Protein AF-A0A660VGG2-F1 (afdb_monomer_lite)

pLDDT: mean 87.64, std 9.91, range [48.59, 97.25]

Sequence (78 aa):
MGRCKRTRNLEVHHKDRSKGATLSNAEVLCPLCHEATRSYGKPGPTPPPFSKEVKEKALRRAGHRCECTRKSCPHNAL

Foldseek 3Di:
DDAQADLPQKWWDACDQVDAQALVRTFIAHPQQVCVDPCPPPDDHGHDDHDPVSGVVNCVVCVSGHPDPDCVRVRNPD

Structure (mmCIF, N/CA/C/O backbone):
data_AF-A0A660VGG2-F1
#
_entry.id   AF-A0A660VGG2-F1
#
loop_
_atom_site.group_PDB
_atom_site.id
_atom_site.type_symbol
_atom_site.label_atom_id
_atom_site.label_alt_id
_atom_site.label_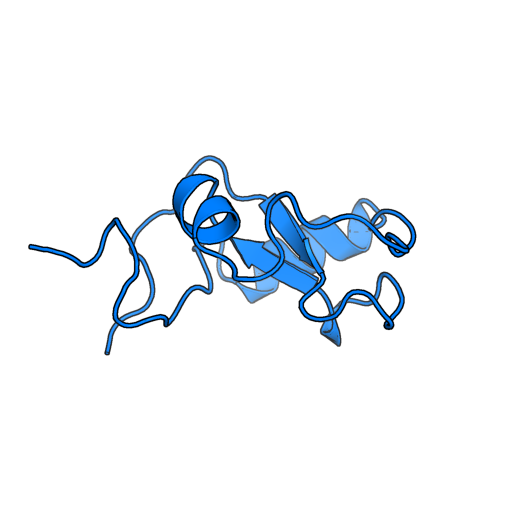comp_id
_atom_site.label_asym_id
_atom_site.label_entity_id
_atom_site.label_seq_id
_atom_site.pdbx_PDB_ins_code
_atom_site.Cartn_x
_atom_site.Cartn_y
_atom_site.Cartn_z
_atom_site.occupancy
_atom_site.B_iso_or_equiv
_atom_site.auth_seq_id
_atom_site.auth_comp_id
_atom_site.auth_asym_id
_atom_site.auth_atom_id
_atom_site.pdbx_PDB_model_num
ATOM 1 N N . MET A 1 1 ? -19.012 -0.016 -0.321 1.00 53.91 1 MET A N 1
ATOM 2 C CA . MET A 1 1 ? -17.809 -0.864 -0.133 1.00 53.91 1 MET A CA 1
ATOM 3 C C . MET A 1 1 ? -16.865 -0.150 0.826 1.00 53.91 1 MET A C 1
ATOM 5 O O . MET A 1 1 ? -16.466 0.966 0.526 1.00 53.91 1 MET A O 1
ATOM 9 N N . GLY A 1 2 ? -16.577 -0.727 1.995 1.00 65.31 2 GLY A N 1
ATOM 10 C CA . GLY A 1 2 ? -15.691 -0.117 2.995 1.00 65.31 2 GLY A CA 1
ATOM 11 C C . GLY A 1 2 ? -14.230 -0.530 2.804 1.00 65.31 2 GLY A C 1
ATOM 12 O O . GLY A 1 2 ? -13.958 -1.625 2.320 1.00 65.31 2 GLY A O 1
ATOM 13 N N . ARG A 1 3 ? -13.292 0.341 3.196 1.00 76.62 3 ARG A N 1
ATOM 14 C CA . ARG A 1 3 ? -11.873 -0.029 3.332 1.00 76.62 3 ARG A CA 1
ATOM 15 C C . ARG A 1 3 ? -11.716 -1.128 4.383 1.00 76.62 3 ARG A C 1
ATOM 17 O O . ARG A 1 3 ? -12.461 -1.156 5.366 1.00 76.62 3 ARG A O 1
ATOM 24 N N . CYS A 1 4 ? -10.709 -1.980 4.208 1.00 84.25 4 CYS A N 1
ATOM 25 C CA . CYS A 1 4 ? -10.309 -2.943 5.232 1.00 84.25 4 CYS A CA 1
ATOM 26 C C . CYS A 1 4 ? -10.109 -2.240 6.593 1.00 84.25 4 CYS A C 1
ATOM 28 O O . CYS A 1 4 ? -9.505 -1.170 6.684 1.00 84.25 4 CYS A O 1
ATOM 30 N N . LYS A 1 5 ? -10.625 -2.838 7.675 1.00 82.31 5 LYS A N 1
ATOM 31 C CA . LYS A 1 5 ? -10.578 -2.252 9.028 1.00 82.31 5 LYS A CA 1
ATOM 32 C C . LYS A 1 5 ? -9.244 -2.482 9.757 1.00 82.31 5 LYS A C 1
ATOM 34 O O . LYS A 1 5 ? -9.085 -2.012 10.878 1.00 82.31 5 LYS A O 1
ATOM 39 N N . ARG A 1 6 ? -8.281 -3.185 9.148 1.00 83.81 6 ARG A N 1
ATOM 40 C CA . ARG A 1 6 ? -6.964 -3.442 9.751 1.00 83.81 6 ARG A CA 1
ATOM 41 C C . ARG A 1 6 ? -6.134 -2.156 9.843 1.00 83.81 6 ARG A C 1
ATOM 43 O O . ARG A 1 6 ? -5.970 -1.436 8.859 1.00 83.81 6 ARG A O 1
ATOM 50 N N . THR A 1 7 ? -5.583 -1.929 11.031 1.00 85.75 7 THR A N 1
ATOM 51 C CA . THR A 1 7 ? -4.719 -0.790 11.394 1.00 85.75 7 THR A CA 1
ATOM 52 C C . THR A 1 7 ? -3.325 -1.215 11.866 1.00 85.75 7 THR A C 1
ATOM 54 O O . THR A 1 7 ? -2.472 -0.368 12.097 1.00 85.75 7 THR A O 1
ATOM 57 N N . ARG A 1 8 ? -3.079 -2.522 12.037 1.00 85.44 8 ARG A N 1
ATOM 58 C CA . ARG A 1 8 ? -1.823 -3.085 12.564 1.00 85.44 8 ARG A CA 1
ATOM 59 C C . ARG A 1 8 ? -1.071 -3.860 11.485 1.00 85.44 8 ARG A C 1
ATOM 61 O O . ARG A 1 8 ? -1.711 -4.393 10.577 1.00 85.44 8 ARG A O 1
ATOM 68 N N . ASN A 1 9 ? 0.253 -3.955 11.640 1.00 89.81 9 ASN A N 1
ATOM 69 C CA . ASN A 1 9 ? 1.176 -4.631 10.715 1.00 89.81 9 ASN A CA 1
ATOM 70 C C . ASN A 1 9 ? 0.996 -4.147 9.269 1.00 89.81 9 ASN 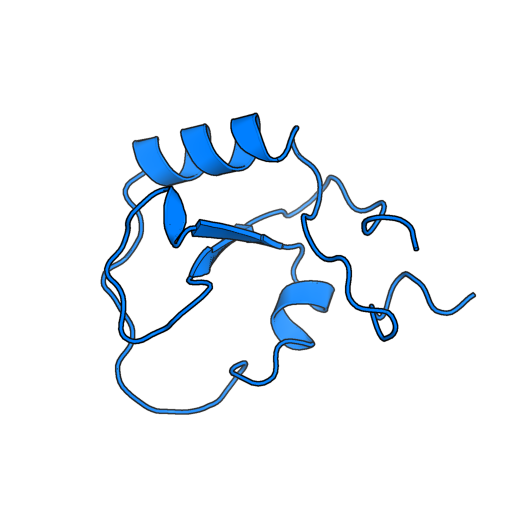A C 1
ATOM 72 O O . ASN A 1 9 ? 0.898 -4.943 8.343 1.00 89.81 9 ASN A O 1
ATOM 76 N N . LEU A 1 10 ? 0.842 -2.834 9.097 1.00 93.38 10 LEU A N 1
ATOM 77 C CA . LEU A 1 10 ? 0.682 -2.225 7.785 1.00 93.38 10 LEU A CA 1
ATOM 78 C C . LEU A 1 10 ? 2.046 -2.015 7.143 1.00 93.38 10 LEU A C 1
ATOM 80 O O . LEU A 1 10 ? 2.955 -1.478 7.775 1.00 93.38 10 LEU A O 1
ATOM 84 N N . GLU A 1 11 ? 2.146 -2.372 5.873 1.00 94.56 11 GLU A N 1
ATOM 85 C CA . GLU A 1 11 ? 3.349 -2.212 5.074 1.00 94.56 11 GLU A CA 1
ATOM 86 C C . GLU A 1 11 ? 3.043 -1.464 3.778 1.00 94.56 11 GLU A C 1
ATOM 88 O O . GLU A 1 11 ? 1.901 -1.382 3.316 1.00 94.56 11 GLU A O 1
ATOM 93 N N . VAL A 1 12 ? 4.087 -0.849 3.223 1.00 95.44 12 VAL A N 1
ATOM 94 C CA . VAL A 1 12 ? 3.992 -0.018 2.025 1.00 95.44 12 VAL A CA 1
ATOM 95 C C . VAL A 1 12 ? 4.484 -0.815 0.831 1.00 95.44 12 VAL A C 1
ATOM 97 O O . VAL A 1 12 ? 5.646 -1.217 0.775 1.00 95.44 12 VAL A O 1
ATOM 100 N N . HIS A 1 13 ? 3.595 -0.998 -0.134 1.00 94.19 13 HIS A N 1
ATOM 101 C CA . HIS A 1 13 ? 3.814 -1.799 -1.327 1.00 94.19 13 HIS A CA 1
ATOM 102 C C . HIS A 1 13 ? 3.672 -0.955 -2.587 1.00 94.19 13 HIS A C 1
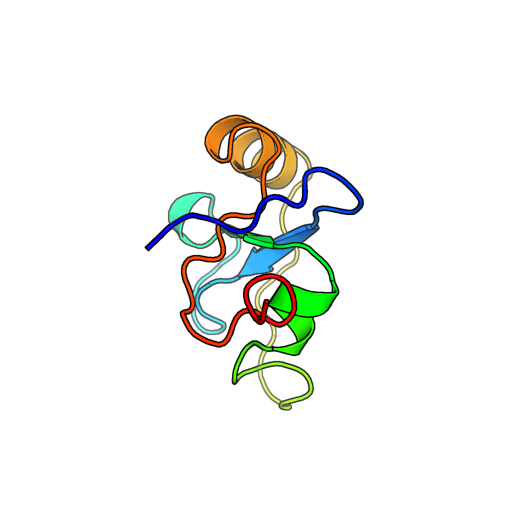ATOM 104 O O . HIS A 1 13 ? 3.085 0.127 -2.581 1.00 94.19 13 HIS A O 1
ATOM 110 N N . HIS A 1 14 ? 4.232 -1.455 -3.681 1.00 93.81 14 HIS A N 1
ATOM 111 C CA . HIS A 1 14 ? 4.089 -0.834 -4.988 1.00 93.81 14 HIS A CA 1
ATOM 112 C C . HIS A 1 14 ? 2.735 -1.227 -5.591 1.00 93.81 14 HIS A C 1
ATOM 114 O O . HIS A 1 14 ? 2.402 -2.410 -5.634 1.00 93.81 14 HIS A O 1
ATOM 120 N N . LYS A 1 15 ? 1.968 -0.251 -6.085 1.00 91.69 15 LYS A N 1
ATOM 121 C CA . LYS A 1 15 ? 0.740 -0.487 -6.864 1.00 91.69 15 LYS A CA 1
ATOM 122 C C . LYS A 1 15 ? 1.061 -1.129 -8.204 1.00 91.69 15 LYS A C 1
ATOM 124 O O . LYS A 1 15 ? 0.319 -1.981 -8.682 1.00 91.69 15 LYS A O 1
ATOM 129 N N . ASP A 1 16 ? 2.162 -0.687 -8.801 1.00 89.19 16 ASP A N 1
ATOM 130 C CA . ASP A 1 16 ? 2.656 -1.148 -10.083 1.00 89.19 16 ASP A CA 1
ATOM 131 C C . ASP A 1 16 ? 4.155 -1.453 -9.995 1.00 89.19 16 ASP A C 1
ATOM 133 O O . ASP A 1 16 ? 4.948 -0.653 -9.491 1.00 89.19 16 ASP A O 1
ATOM 137 N N . ARG A 1 17 ? 4.529 -2.632 -10.492 1.00 88.50 17 ARG A N 1
ATOM 138 C CA . ARG A 1 17 ? 5.902 -3.152 -10.463 1.00 88.50 17 ARG A CA 1
ATOM 139 C C . ARG A 1 17 ? 6.836 -2.501 -11.488 1.00 88.50 17 ARG A C 1
ATOM 141 O O . ARG A 1 17 ? 8.047 -2.601 -11.344 1.00 88.50 17 ARG A O 1
ATOM 148 N N . SER A 1 18 ? 6.281 -1.870 -12.518 1.00 86.31 18 SER A N 1
ATOM 149 C CA . SER A 1 18 ? 7.022 -1.194 -13.586 1.00 86.31 18 SER A CA 1
ATOM 150 C C . SER A 1 18 ? 7.324 0.265 -13.231 1.00 86.31 18 SER A C 1
ATOM 152 O O . SER A 1 18 ? 8.123 0.916 -13.900 1.00 86.31 18 SER A O 1
ATOM 154 N N . LYS A 1 19 ? 6.692 0.797 -12.177 1.00 87.44 19 LYS A N 1
ATOM 155 C CA . LYS A 1 19 ? 6.906 2.156 -11.670 1.00 87.44 19 LYS A CA 1
ATOM 156 C C . LYS A 1 19 ? 7.891 2.170 -10.501 1.00 87.44 19 LYS A C 1
ATOM 158 O O . LYS A 1 19 ? 7.942 1.246 -9.699 1.00 87.44 19 LYS A O 1
ATOM 163 N N . GLY A 1 20 ? 8.627 3.271 -10.361 1.00 90.38 20 GLY A N 1
ATOM 164 C CA . GLY A 1 20 ? 9.581 3.463 -9.265 1.00 90.38 20 GLY A CA 1
ATOM 165 C C . GLY A 1 20 ? 8.944 3.646 -7.879 1.00 90.38 20 GLY A C 1
ATOM 166 O O . GLY A 1 20 ? 7.718 3.689 -7.716 1.00 90.38 20 GLY A O 1
ATOM 167 N N . ALA A 1 21 ? 9.809 3.825 -6.882 1.00 92.75 21 ALA A N 1
ATOM 168 C CA . ALA A 1 21 ? 9.477 3.946 -5.462 1.00 92.75 21 ALA A CA 1
ATOM 169 C C . ALA A 1 21 ? 8.948 5.343 -5.061 1.00 92.75 21 ALA A C 1
ATOM 171 O O . ALA A 1 21 ? 9.481 6.009 -4.175 1.00 92.75 21 ALA A O 1
ATOM 172 N N . THR A 1 22 ? 7.893 5.814 -5.728 1.00 94.69 22 THR A N 1
ATOM 173 C CA . THR A 1 22 ? 7.273 7.130 -5.475 1.00 94.69 22 THR A CA 1
ATOM 174 C C . THR A 1 22 ? 6.038 7.026 -4.583 1.00 94.69 22 THR A C 1
ATOM 176 O O . THR A 1 22 ? 5.349 6.007 -4.573 1.00 94.69 22 THR A O 1
ATOM 179 N N . LEU A 1 23 ? 5.684 8.112 -3.885 1.00 94.62 23 LEU A N 1
ATOM 180 C CA . LEU A 1 23 ? 4.490 8.158 -3.029 1.00 94.62 23 LEU A CA 1
ATOM 181 C C . LEU A 1 23 ? 3.193 7.826 -3.794 1.00 94.62 23 LEU A C 1
ATOM 183 O O . LEU A 1 23 ? 2.296 7.182 -3.252 1.00 94.62 23 LEU A O 1
ATOM 187 N N . SER A 1 24 ? 3.094 8.221 -5.064 1.00 94.12 24 SER A N 1
ATOM 188 C CA . SER A 1 24 ? 1.937 7.915 -5.917 1.00 94.12 24 SER A CA 1
ATOM 189 C C . SER A 1 24 ? 1.804 6.418 -6.213 1.00 94.12 24 SER A C 1
ATOM 191 O O . SER A 1 24 ? 0.683 5.900 -6.271 1.00 94.12 24 SER A O 1
ATOM 193 N N . ASN A 1 25 ? 2.940 5.722 -6.352 1.00 94.56 25 ASN A N 1
ATOM 194 C CA . ASN A 1 25 ? 3.007 4.275 -6.550 1.00 94.56 25 ASN A CA 1
ATOM 195 C C . ASN A 1 25 ? 2.971 3.480 -5.232 1.00 94.56 25 ASN A C 1
ATOM 197 O O . ASN A 1 25 ? 2.840 2.266 -5.268 1.00 94.56 25 ASN A O 1
ATOM 201 N N . ALA A 1 26 ? 3.062 4.137 -4.078 1.00 95.62 26 ALA A N 1
ATOM 202 C CA . ALA A 1 26 ? 2.926 3.499 -2.774 1.00 95.62 26 ALA A CA 1
ATOM 203 C C . ALA A 1 26 ? 1.449 3.231 -2.425 1.00 95.62 26 ALA A C 1
ATOM 205 O O . ALA A 1 26 ? 0.599 4.117 -2.571 1.00 95.62 26 ALA A O 1
ATOM 206 N N . GLU A 1 27 ? 1.149 2.040 -1.917 1.00 94.75 27 GLU A N 1
ATOM 207 C CA . GLU A 1 27 ? -0.133 1.617 -1.337 1.00 94.75 27 GLU A CA 1
ATOM 208 C C . GLU A 1 27 ? 0.111 0.924 0.006 1.00 94.75 27 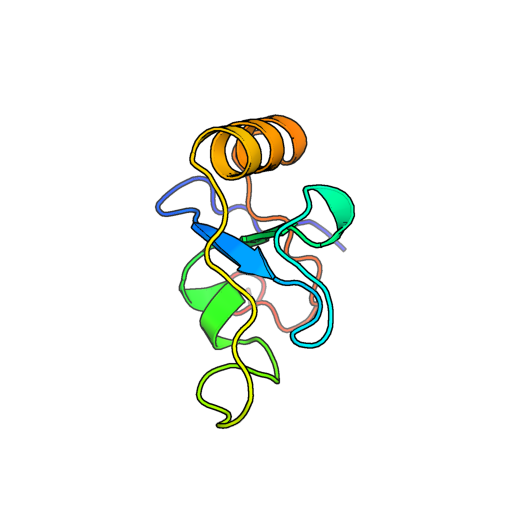GLU A C 1
ATOM 210 O O . GLU A 1 27 ? 1.015 0.101 0.129 1.00 94.75 27 GLU A O 1
ATOM 215 N N . VAL A 1 28 ? -0.687 1.263 1.016 1.00 95.75 28 VAL A N 1
ATOM 216 C CA . VAL A 1 28 ? -0.587 0.696 2.363 1.00 95.75 28 VAL A CA 1
ATOM 217 C C . VAL A 1 28 ? -1.513 -0.507 2.486 1.00 95.75 28 VAL A C 1
ATOM 219 O O . VAL A 1 28 ? -2.736 -0.364 2.426 1.00 95.75 28 VAL A O 1
ATOM 222 N N . LEU A 1 29 ? -0.956 -1.693 2.718 1.00 94.06 29 LEU A N 1
ATOM 223 C CA . LEU A 1 29 ? -1.723 -2.928 2.883 1.00 94.06 29 LEU A CA 1
ATOM 224 C C . LEU A 1 29 ? -1.346 -3.632 4.187 1.00 94.06 29 LEU A C 1
ATOM 226 O O . LEU A 1 29 ? -0.241 -3.490 4.695 1.00 94.06 29 LEU A O 1
ATOM 230 N N . CYS A 1 30 ? -2.285 -4.394 4.744 1.00 92.94 30 CYS A N 1
ATOM 231 C CA . CYS A 1 30 ? -1.959 -5.405 5.750 1.00 92.94 30 CYS A CA 1
ATOM 232 C C . CYS A 1 30 ? -1.503 -6.706 5.059 1.00 92.94 30 CYS A C 1
ATOM 234 O O . CYS A 1 30 ? -1.816 -6.881 3.876 1.00 92.94 30 CYS A O 1
ATOM 236 N N . PRO A 1 31 ? -0.860 -7.649 5.778 1.00 90.62 31 PRO A N 1
ATOM 237 C CA . PRO A 1 31 ? -0.202 -8.807 5.168 1.00 90.62 31 PRO A CA 1
ATOM 238 C C . PRO A 1 31 ? -1.181 -9.647 4.343 1.00 90.62 31 PRO A C 1
ATOM 240 O O . PRO A 1 31 ? -1.006 -9.804 3.142 1.00 90.62 31 PRO A O 1
ATOM 243 N N . LEU A 1 32 ? -2.330 -9.981 4.927 1.00 89.06 32 LEU A N 1
ATOM 244 C CA . LEU A 1 32 ? -3.393 -10.736 4.260 1.00 89.06 32 LEU A CA 1
ATOM 245 C C . LEU A 1 32 ? -3.986 -10.018 3.026 1.00 89.06 32 LEU A C 1
ATOM 247 O O . LEU A 1 32 ? -4.367 -10.657 2.048 1.00 89.06 32 LEU A O 1
ATOM 251 N N . CYS A 1 33 ? -4.073 -8.681 3.028 1.00 90.94 33 CYS A N 1
ATOM 252 C CA . CYS A 1 33 ? -4.530 -7.938 1.843 1.00 90.94 33 CYS A CA 1
ATOM 253 C C . CYS A 1 33 ? -3.455 -7.848 0.756 1.00 90.94 33 CYS A C 1
ATOM 255 O O . CYS A 1 33 ? -3.806 -7.735 -0.420 1.00 90.94 33 CYS A O 1
ATOM 257 N N . HIS A 1 34 ? -2.182 -7.849 1.149 1.00 90.62 34 HIS A N 1
ATOM 258 C CA . HIS A 1 34 ? -1.041 -7.894 0.246 1.00 90.62 34 HIS A CA 1
ATOM 259 C C . HIS A 1 34 ? -0.912 -9.279 -0.403 1.00 90.62 34 HIS A C 1
ATOM 261 O O . HIS A 1 34 ? -0.779 -9.361 -1.621 1.00 90.62 34 HIS A O 1
ATOM 267 N N . GLU A 1 35 ? -1.071 -10.356 0.364 1.00 89.75 35 GLU A N 1
ATOM 268 C CA . GLU A 1 35 ? -1.100 -11.739 -0.131 1.00 89.75 35 GLU A CA 1
ATOM 269 C C . GLU A 1 35 ? -2.242 -11.975 -1.129 1.00 89.75 35 GLU A C 1
ATOM 271 O O . GLU A 1 35 ? -2.072 -12.656 -2.136 1.00 89.75 35 GLU A O 1
ATOM 276 N N . ALA A 1 36 ? -3.391 -11.326 -0.916 1.00 88.44 36 ALA A N 1
ATOM 277 C CA . ALA A 1 36 ? -4.524 -11.366 -1.839 1.00 88.44 36 ALA A CA 1
ATOM 278 C C . ALA A 1 36 ? -4.323 -10.530 -3.127 1.00 88.44 36 ALA A C 1
ATOM 280 O O . ALA A 1 36 ? -5.233 -10.441 -3.959 1.00 88.44 36 ALA A O 1
ATOM 281 N N . THR A 1 37 ? -3.178 -9.859 -3.308 1.00 88.00 37 THR A N 1
ATOM 282 C CA . THR A 1 37 ? -2.878 -9.152 -4.562 1.00 88.00 37 THR A CA 1
ATOM 283 C C . THR A 1 37 ? -2.538 -10.148 -5.670 1.00 88.00 37 THR A C 1
ATOM 285 O O . THR A 1 37 ? -1.855 -11.143 -5.461 1.00 88.00 37 THR A O 1
ATOM 288 N N . ARG A 1 38 ? -2.961 -9.853 -6.905 1.00 86.19 38 ARG A N 1
ATOM 289 C CA . ARG A 1 38 ? -2.702 -10.727 -8.069 1.00 86.19 38 ARG A CA 1
ATOM 290 C C . ARG A 1 38 ? -1.212 -10.946 -8.357 1.00 86.19 38 ARG A C 1
ATOM 292 O O . ARG A 1 38 ? -0.854 -11.932 -8.995 1.00 86.19 38 ARG A O 1
ATOM 299 N N . SER A 1 39 ? -0.372 -9.998 -7.952 1.00 85.44 39 SER A N 1
ATOM 300 C CA . SER A 1 39 ? 1.076 -10.015 -8.155 1.00 85.44 39 SER A CA 1
ATOM 301 C C . SER A 1 39 ? 1.843 -10.726 -7.040 1.00 85.44 39 SER A C 1
ATOM 303 O O . SER A 1 39 ? 3.046 -10.927 -7.195 1.00 85.44 39 SER A O 1
ATOM 305 N N . TYR A 1 40 ? 1.195 -11.098 -5.932 1.00 87.56 40 TYR A N 1
ATOM 306 C CA . TYR A 1 40 ? 1.870 -11.770 -4.826 1.00 87.56 40 TYR A CA 1
ATOM 307 C C . TYR A 1 40 ? 2.486 -13.102 -5.280 1.00 87.56 40 TYR A C 1
ATOM 309 O O . TYR A 1 40 ? 1.853 -13.884 -5.990 1.00 87.56 40 TYR A O 1
ATOM 317 N N . GLY A 1 41 ? 3.754 -13.329 -4.923 1.00 86.19 41 GLY A N 1
ATOM 318 C CA . GLY A 1 41 ? 4.508 -14.528 -5.306 1.00 86.19 41 GLY A CA 1
ATOM 319 C C . GLY A 1 41 ? 4.802 -14.669 -6.807 1.00 86.19 41 GLY A C 1
ATOM 320 O O . GLY A 1 41 ? 5.324 -15.699 -7.228 1.00 86.19 41 GLY A O 1
ATOM 321 N N . LYS A 1 42 ? 4.476 -13.670 -7.643 1.00 87.56 42 LYS A N 1
ATOM 322 C CA . LYS A 1 42 ? 4.765 -13.718 -9.082 1.00 87.56 42 LYS A CA 1
ATOM 323 C C . LYS A 1 42 ? 6.188 -13.215 -9.363 1.00 87.56 42 LYS A C 1
ATOM 325 O O . LYS A 1 42 ? 6.522 -12.099 -8.958 1.00 87.56 42 LYS A O 1
ATOM 330 N N . PRO A 1 43 ? 7.015 -13.976 -10.105 1.00 86.44 43 PRO A N 1
ATOM 331 C CA . PRO A 1 43 ? 8.370 -13.553 -10.443 1.00 86.44 43 PRO A CA 1
ATOM 332 C C . PRO A 1 43 ? 8.381 -12.333 -11.380 1.00 86.44 43 PRO A C 1
ATOM 334 O O . PRO A 1 43 ? 7.372 -11.960 -11.989 1.00 86.44 43 PRO A O 1
ATOM 337 N N . GLY A 1 44 ? 9.541 -11.685 -11.482 1.00 83.88 44 GLY A N 1
ATOM 338 C CA . GLY A 1 44 ? 9.845 -10.614 -12.438 1.00 83.88 44 GLY A CA 1
ATOM 339 C C . GLY A 1 44 ? 10.507 -9.401 -11.770 1.00 83.88 44 GLY A C 1
ATOM 340 O O . GLY A 1 44 ? 10.826 -9.465 -10.583 1.00 83.88 44 GLY A O 1
ATOM 341 N N . PRO A 1 45 ? 10.643 -8.269 -12.481 1.00 84.56 45 PRO A N 1
ATOM 342 C CA . PRO A 1 45 ? 11.317 -7.095 -11.945 1.00 84.56 45 PRO A CA 1
ATOM 343 C C . PRO A 1 45 ? 10.588 -6.571 -10.708 1.00 84.56 45 PRO A C 1
ATOM 345 O O . PRO A 1 45 ? 9.358 -6.415 -10.705 1.00 84.56 45 PRO A O 1
ATOM 348 N N . THR A 1 46 ? 11.362 -6.343 -9.653 1.00 83.31 46 THR A N 1
ATOM 349 C CA . THR A 1 46 ? 10.929 -5.644 -8.448 1.00 83.31 46 THR A CA 1
ATOM 350 C C . THR A 1 46 ? 11.456 -4.215 -8.514 1.00 83.31 46 THR A C 1
ATOM 352 O O . THR A 1 46 ? 12.664 -4.036 -8.692 1.00 83.31 46 THR A O 1
ATOM 355 N N . PRO A 1 47 ? 10.595 -3.198 -8.374 1.00 87.88 47 PRO A N 1
ATOM 356 C CA . PRO A 1 47 ? 11.052 -1.819 -8.278 1.00 87.88 47 PRO A CA 1
ATOM 357 C C . PRO A 1 47 ? 11.934 -1.627 -7.030 1.00 87.88 47 PRO A C 1
ATOM 359 O O . PRO A 1 47 ? 11.876 -2.445 -6.102 1.00 87.88 47 PRO A O 1
ATOM 362 N N . PRO A 1 48 ? 12.762 -0.567 -6.993 1.00 91.88 48 PRO A N 1
ATOM 363 C CA . PRO A 1 48 ? 13.625 -0.294 -5.849 1.00 91.88 48 PRO A CA 1
ATOM 364 C C . PRO A 1 48 ? 12.813 -0.164 -4.550 1.00 91.88 48 PRO A C 1
ATOM 366 O O . PRO A 1 48 ? 11.631 0.183 -4.585 1.00 91.88 48 PRO A O 1
ATOM 369 N N . PRO A 1 49 ? 13.417 -0.419 -3.380 1.00 93.75 49 PRO A N 1
ATOM 370 C CA . PRO A 1 49 ? 12.719 -0.275 -2.110 1.00 93.75 49 PRO A CA 1
ATOM 371 C C . PRO A 1 49 ? 12.311 1.185 -1.852 1.00 93.75 49 PRO A C 1
ATOM 373 O O . PRO A 1 49 ? 13.034 2.122 -2.191 1.00 93.75 49 PRO A O 1
ATOM 376 N N . PHE A 1 50 ? 11.170 1.387 -1.187 1.00 95.06 50 PHE A N 1
ATOM 377 C CA . PHE A 1 50 ? 10.775 2.715 -0.710 1.00 95.06 50 PHE A CA 1
ATOM 378 C C . PHE A 1 50 ? 11.736 3.234 0.360 1.00 95.06 50 PHE A C 1
ATOM 380 O O . PHE A 1 50 ? 12.065 2.516 1.311 1.00 95.06 50 PHE A O 1
ATOM 387 N N . SER A 1 51 ? 12.104 4.512 0.257 1.00 96.56 51 SER A N 1
ATOM 388 C CA . SER A 1 51 ? 12.791 5.223 1.334 1.00 96.56 51 SER A CA 1
ATOM 389 C C . SER A 1 51 ? 11.900 5.320 2.576 1.00 96.56 51 SER A C 1
ATOM 391 O O . SER A 1 51 ? 10.668 5.278 2.485 1.00 96.56 51 SER A O 1
ATOM 393 N N . LYS A 1 52 ? 12.518 5.478 3.753 1.00 96.00 52 LYS A N 1
ATOM 394 C CA . LYS A 1 52 ? 11.788 5.645 5.020 1.00 96.00 52 LYS A CA 1
ATOM 395 C C . LYS A 1 52 ? 10.784 6.801 4.939 1.00 96.00 52 LYS A C 1
ATOM 397 O O . LYS A 1 52 ? 9.629 6.629 5.311 1.00 96.00 52 LYS A O 1
ATOM 402 N N . GLU A 1 53 ? 11.188 7.918 4.336 1.00 96.38 53 GLU A N 1
ATOM 403 C CA . GLU A 1 53 ? 10.325 9.085 4.153 1.00 96.38 53 GLU A CA 1
ATOM 404 C C . GLU A 1 53 ? 9.070 8.767 3.324 1.00 96.38 53 GLU A 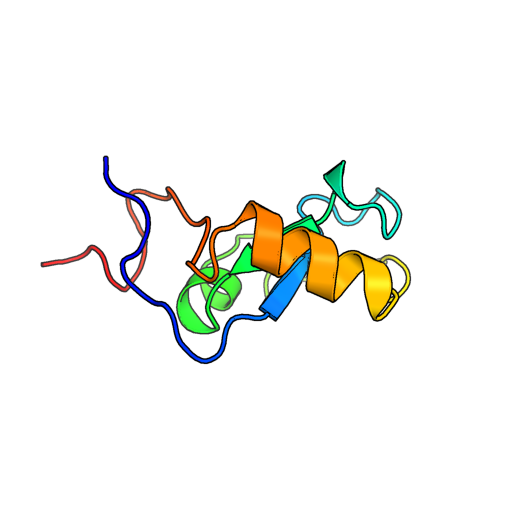C 1
ATOM 406 O O . GLU A 1 53 ? 7.960 9.143 3.706 1.00 96.38 53 GLU A O 1
ATOM 411 N N . VAL A 1 54 ? 9.209 8.041 2.206 1.00 96.56 54 VAL A N 1
ATOM 412 C CA . VAL A 1 54 ? 8.050 7.652 1.388 1.00 96.56 54 VAL A CA 1
ATOM 413 C C . VAL A 1 54 ? 7.139 6.703 2.162 1.00 96.56 54 VAL A C 1
ATOM 415 O O . VAL A 1 54 ? 5.918 6.845 2.081 1.00 96.56 54 VAL A O 1
ATOM 418 N N . LYS A 1 55 ? 7.708 5.784 2.956 1.00 96.19 55 LYS A N 1
ATOM 419 C CA . LYS A 1 55 ? 6.919 4.880 3.801 1.00 96.19 55 LYS A CA 1
ATOM 420 C C . LYS A 1 55 ? 6.094 5.648 4.837 1.00 96.19 55 LYS A C 1
ATOM 422 O O . LYS A 1 55 ? 4.891 5.420 4.945 1.00 96.19 55 LYS A O 1
ATOM 427 N N . GLU A 1 56 ? 6.706 6.594 5.545 1.00 96.06 56 GLU A N 1
ATOM 428 C CA . GLU A 1 56 ? 6.026 7.423 6.549 1.00 96.06 56 GLU A CA 1
ATOM 429 C C . GLU A 1 56 ? 4.944 8.314 5.919 1.00 96.06 56 GLU A C 1
ATOM 431 O O . GLU A 1 56 ? 3.811 8.366 6.407 1.00 96.06 56 GLU A O 1
ATOM 436 N N . LYS A 1 57 ? 5.243 8.953 4.780 1.00 97.25 57 LYS A N 1
ATOM 437 C CA . LYS A 1 57 ? 4.264 9.754 4.027 1.00 97.25 57 LYS A CA 1
ATOM 438 C C . LYS A 1 57 ? 3.083 8.904 3.547 1.00 97.25 57 LYS A C 1
ATOM 440 O O . LYS A 1 57 ? 1.941 9.353 3.644 1.00 97.25 57 LYS A O 1
ATOM 445 N N . ALA A 1 58 ? 3.329 7.683 3.067 1.00 96.56 58 ALA A N 1
ATOM 446 C CA . ALA A 1 58 ? 2.278 6.766 2.629 1.00 96.56 58 ALA A CA 1
ATOM 447 C C . ALA A 1 58 ? 1.391 6.310 3.797 1.00 96.56 58 ALA A C 1
ATOM 449 O O . ALA A 1 58 ? 0.167 6.385 3.692 1.00 96.56 58 ALA A O 1
ATOM 450 N N . LEU A 1 59 ? 1.986 5.918 4.929 1.00 95.38 59 LEU A N 1
ATOM 451 C CA . LEU A 1 59 ? 1.255 5.534 6.144 1.00 95.38 59 LEU A CA 1
ATOM 452 C C . LEU A 1 59 ? 0.378 6.674 6.673 1.00 95.38 59 LEU A C 1
ATOM 454 O O . LEU A 1 59 ? -0.802 6.463 6.969 1.00 95.38 59 LEU A O 1
ATOM 458 N N . ARG A 1 60 ? 0.920 7.896 6.726 1.00 95.50 60 ARG A N 1
ATOM 459 C CA . ARG A 1 60 ? 0.171 9.088 7.140 1.00 95.50 60 ARG A CA 1
ATOM 460 C C . ARG A 1 60 ? -0.963 9.413 6.165 1.00 95.50 60 ARG A C 1
ATOM 462 O O . ARG A 1 60 ? -2.075 9.668 6.619 1.00 95.50 60 ARG A O 1
ATOM 469 N N . ARG A 1 61 ? -0.720 9.348 4.848 1.00 95.50 61 ARG A N 1
ATOM 470 C CA . ARG A 1 61 ? -1.757 9.519 3.807 1.00 95.50 61 ARG A CA 1
ATOM 471 C C . ARG A 1 61 ? -2.890 8.507 3.976 1.00 95.50 61 ARG A C 1
ATOM 473 O O . ARG A 1 61 ? -4.059 8.862 3.861 1.00 95.50 61 ARG A O 1
ATOM 480 N N . ALA A 1 62 ? -2.545 7.260 4.275 1.00 92.62 62 ALA A N 1
ATOM 481 C CA . ALA A 1 62 ? -3.503 6.186 4.494 1.00 92.62 62 ALA A CA 1
ATOM 482 C C . ALA A 1 62 ? -4.265 6.306 5.829 1.00 92.62 62 ALA A C 1
ATOM 484 O O . ALA A 1 62 ? -5.200 5.542 6.076 1.00 92.62 62 ALA A O 1
ATOM 485 N N . GLY A 1 63 ? -3.877 7.244 6.702 1.00 92.94 63 GLY A N 1
ATOM 486 C CA . GLY A 1 63 ? -4.434 7.390 8.044 1.00 92.94 63 GLY A CA 1
ATOM 487 C C . GLY A 1 63 ? -4.130 6.188 8.938 1.00 92.94 63 GLY A C 1
ATOM 488 O O . GLY A 1 63 ? -4.978 5.813 9.742 1.00 92.94 63 GLY A O 1
ATOM 489 N N . HIS A 1 64 ? -2.963 5.553 8.760 1.00 92.25 64 HIS A N 1
ATOM 490 C CA . HIS A 1 64 ? -2.570 4.319 9.455 1.00 92.25 64 HIS A CA 1
ATOM 491 C C . HIS A 1 64 ? -3.619 3.199 9.330 1.00 92.25 64 HIS A C 1
ATOM 493 O O . HIS A 1 64 ? -3.911 2.465 10.277 1.00 92.25 64 HIS A O 1
ATOM 499 N N . ARG A 1 65 ? -4.222 3.080 8.141 1.00 91.94 65 ARG A N 1
ATOM 500 C CA . ARG A 1 65 ? -5.227 2.065 7.808 1.00 91.94 65 ARG A CA 1
ATOM 501 C C . ARG A 1 65 ? -4.892 1.400 6.486 1.00 91.94 65 ARG A C 1
ATOM 503 O O . ARG A 1 65 ? -4.331 2.021 5.593 1.00 91.94 65 ARG A O 1
ATOM 510 N N . CYS A 1 66 ? -5.285 0.139 6.355 1.00 92.56 66 CYS A N 1
ATOM 511 C CA . CYS A 1 66 ? -5.196 -0.577 5.091 1.00 92.56 66 CYS A CA 1
ATOM 512 C C . CYS A 1 66 ? -6.019 0.145 4.003 1.00 92.56 66 CYS A C 1
ATOM 514 O O . CYS A 1 66 ? -7.207 0.427 4.186 1.00 92.56 66 CYS A O 1
ATOM 516 N N . GLU A 1 67 ? -5.388 0.429 2.864 1.00 92.12 67 GLU A N 1
ATOM 517 C CA . GLU A 1 67 ? -5.992 1.092 1.700 1.00 92.12 67 GLU A CA 1
ATOM 518 C C . GLU A 1 67 ? -6.741 0.105 0.788 1.00 92.12 67 GLU A C 1
ATOM 520 O O . GLU A 1 67 ? -7.365 0.516 -0.187 1.00 92.12 67 GLU A O 1
ATOM 525 N N . CYS A 1 68 ? -6.749 -1.192 1.120 1.00 89.75 68 CYS A N 1
ATOM 526 C CA . CYS A 1 68 ? -7.478 -2.204 0.363 1.00 89.75 68 CYS A CA 1
ATOM 527 C C . CYS A 1 68 ? -8.983 -1.891 0.307 1.00 89.75 68 CYS A C 1
ATOM 529 O O . CYS A 1 68 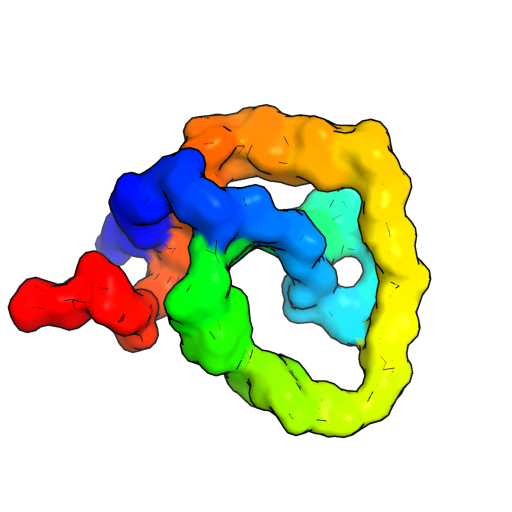? -9.662 -1.816 1.338 1.00 89.75 68 CYS A O 1
ATOM 531 N N . THR A 1 69 ? -9.502 -1.781 -0.916 1.00 86.19 69 THR A N 1
ATOM 532 C CA . THR A 1 69 ? -10.929 -1.613 -1.245 1.00 86.19 69 THR A CA 1
ATOM 533 C C . THR A 1 69 ? -11.517 -2.832 -1.964 1.00 86.19 69 THR A C 1
ATOM 535 O O . THR A 1 69 ? -12.663 -2.798 -2.419 1.00 86.19 69 THR A O 1
ATOM 538 N N . ARG A 1 70 ? -10.742 -3.919 -2.093 1.00 81.38 70 ARG A N 1
ATOM 539 C CA . ARG A 1 70 ? -11.151 -5.124 -2.826 1.00 81.38 70 ARG A CA 1
ATOM 540 C C . ARG A 1 70 ? -12.374 -5.758 -2.162 1.00 81.38 70 ARG A C 1
ATOM 542 O O . ARG A 1 70 ? -12.392 -5.946 -0.948 1.00 81.38 70 ARG A O 1
ATOM 549 N N . LYS A 1 71 ? -13.372 -6.141 -2.970 1.00 74.06 71 LYS A N 1
ATOM 550 C CA . LYS A 1 71 ? -14.561 -6.873 -2.491 1.00 74.06 71 LYS A CA 1
ATOM 551 C C . LYS A 1 71 ? -14.174 -8.210 -1.855 1.00 74.06 71 LYS A C 1
ATOM 553 O O . LYS A 1 71 ? -14.662 -8.530 -0.783 1.00 74.06 71 LYS A O 1
ATOM 558 N N . SER A 1 72 ? -13.239 -8.923 -2.480 1.00 70.75 72 SER A N 1
ATOM 559 C CA . SER A 1 72 ? -12.666 -10.187 -2.003 1.00 70.75 72 SER A CA 1
ATOM 560 C C . SER A 1 72 ? -11.569 -9.994 -0.950 1.00 70.75 72 SER A C 1
ATOM 562 O O . SER A 1 72 ? -10.650 -10.803 -0.852 1.00 70.75 72 SER A O 1
ATOM 564 N N . CYS A 1 73 ? -11.593 -8.887 -0.203 1.00 79.75 73 CYS A N 1
ATOM 565 C CA . CYS A 1 73 ? -10.672 -8.710 0.910 1.00 79.75 73 CYS A CA 1
ATOM 566 C C . CYS A 1 73 ? -10.906 -9.857 1.911 1.00 79.75 73 CYS A C 1
ATOM 568 O O . CYS A 1 73 ? -12.041 -10.016 2.364 1.00 79.75 73 CYS A O 1
ATOM 570 N N . PRO A 1 74 ? -9.867 -10.617 2.307 1.00 73.75 74 PRO A N 1
ATOM 571 C CA . PRO A 1 74 ? -10.022 -11.768 3.205 1.00 73.75 74 PRO A CA 1
ATOM 572 C C . PRO A 1 74 ? -10.534 -11.382 4.603 1.00 73.75 74 PRO A C 1
ATOM 574 O O . PRO A 1 74 ? -10.905 -12.239 5.388 1.00 73.75 74 PRO A O 1
ATOM 577 N N . HIS A 1 75 ? -10.583 -10.084 4.916 1.00 74.75 75 HIS A N 1
ATOM 578 C CA . HIS A 1 75 ? -11.133 -9.542 6.163 1.00 74.75 75 HIS A CA 1
ATOM 579 C C . HIS A 1 75 ? -12.547 -8.976 6.025 1.00 74.75 75 HIS A C 1
ATOM 581 O O . HIS A 1 75 ? -13.056 -8.370 6.966 1.00 74.75 75 HIS A O 1
ATOM 587 N N . ASN A 1 76 ? -13.107 -9.024 4.820 1.00 66.25 76 ASN A N 1
ATOM 588 C CA . ASN A 1 76 ? -14.394 -8.428 4.487 1.00 66.25 76 ASN A CA 1
ATOM 589 C C . ASN A 1 76 ? -15.433 -9.494 4.105 1.00 66.25 76 ASN A C 1
ATOM 591 O O . ASN A 1 76 ? -16.576 -9.137 3.837 1.00 66.25 76 ASN A O 1
ATOM 595 N N . ALA A 1 77 ? -15.032 -10.771 4.100 1.00 55.03 77 ALA A N 1
ATOM 596 C CA . ALA A 1 77 ? -15.939 -11.898 4.238 1.00 55.03 77 ALA A CA 1
ATOM 597 C C . ALA A 1 77 ? -16.402 -11.928 5.703 1.00 55.03 77 ALA A C 1
ATOM 599 O O . ALA A 1 77 ? -15.609 -12.221 6.599 1.00 55.03 77 ALA A O 1
ATOM 600 N N . LEU A 1 78 ? -17.638 -11.482 5.923 1.00 48.59 78 LEU A N 1
ATOM 601 C CA . LEU A 1 78 ? -18.426 -11.852 7.096 1.00 48.59 78 LEU A CA 1
ATOM 602 C C . LEU A 1 78 ? -19.001 -13.243 6.847 1.00 48.59 78 LEU A C 1
ATOM 604 O O . LEU A 1 78 ? -19.432 -13.468 5.691 1.00 48.59 78 LEU A O 1
#

Secondary structure (DSSP, 8-state):
-PPP---SS-EEEES-TTS-S-TTTEEEE-HHHHHTSTTTT--SPPPPPPPHHHHHHHHHHTTSS-----TT-TTT--

Radius of gyration: 12.29 Å; chains: 1; bounding box: 32×24×26 Å